Protein AF-A0A428NAR9-F1 (afdb_monomer_lite)

Secondary structure (DSSP, 8-state):
----PPPGGGGSPP-TTPPPP-EEE-PPTTSSHHHHHHHHHHTT--EE-HHHHHH-GGGHHHHHHHHHHHHSSSPPP-HHHHHHHHTT-SEEESTTGGGGHHHHHHH-TTSEEE-----HHHHHHHH-

Radius of gyration: 15.26 Å; chains: 1; bounding box: 40×35×43 Å

Foldseek 3Di:
DDPPPDQPLVPDDFPPQFDAAAAEALEAPQLCLVVVQVVCVVVVWFEADCVVCVVPVVLVSLLVLQCCCPPVPRPHDALRSCSSNCRVTNYYTHPDCSVCVVRVCVRRVNHDYHYRDDDPVSSVVVVD

pLDDT: mean 94.56, std 9.15, range [38.62, 98.75]

Sequence (128 aa):
MSSTKQRRIDALPPKEDALEMEVLVLGMPRTGSISMRHAMSKLGYKVFHGGVLEADPQRFPYWEEALVGKYFGGKPFGRPEFEKVLGEFNASVNFPATMWAEELLEAYPNAKAILTTRDVEKWLFSMK

Structure (mmCIF, N/CA/C/O backbone):
data_AF-A0A428NAR9-F1
#
_entry.id   AF-A0A428NAR9-F1
#
loop_
_atom_site.group_PDB
_atom_site.id
_atom_site.type_symbol
_atom_site.label_atom_id
_atom_site.label_alt_id
_atom_site.label_comp_id
_atom_site.label_asym_id
_atom_site.label_entity_id
_atom_site.label_seq_id
_atom_site.pdbx_PDB_ins_code
_atom_site.Cartn_x
_atom_site.Cartn_y
_atom_site.Cartn_z
_atom_site.occupancy
_atom_site.B_iso_or_equiv
_atom_site.auth_seq_id
_atom_site.auth_comp_id
_atom_site.auth_asym_id
_atom_site.auth_atom_id
_atom_site.pdbx_PDB_model_num
ATOM 1 N N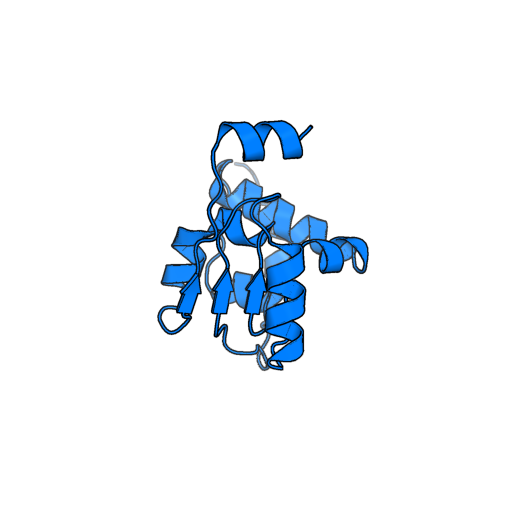 . MET A 1 1 ? -3.426 21.354 26.997 1.00 38.62 1 MET A N 1
ATOM 2 C CA . MET A 1 1 ? -3.911 19.990 26.702 1.00 38.62 1 MET A CA 1
ATOM 3 C C . MET A 1 1 ? -4.408 20.007 25.268 1.00 38.62 1 MET A C 1
ATOM 5 O O . MET A 1 1 ? -5.403 20.666 25.002 1.00 38.62 1 MET A O 1
ATOM 9 N N . SER A 1 2 ? -3.642 19.447 24.329 1.00 45.28 2 SER A N 1
ATOM 10 C CA . SER A 1 2 ? -4.022 19.458 22.912 1.00 45.28 2 SER A CA 1
ATOM 11 C C . SER A 1 2 ? -5.221 18.532 22.731 1.00 45.28 2 SER A C 1
ATOM 13 O O . SER A 1 2 ? -5.112 17.339 23.004 1.00 45.28 2 SER A O 1
ATOM 15 N N . SER A 1 3 ? -6.369 19.088 22.346 1.00 47.41 3 SER A N 1
ATOM 16 C CA . SER A 1 3 ? -7.516 18.308 21.884 1.00 47.41 3 SER A CA 1
ATOM 17 C C . SER A 1 3 ? -7.037 17.457 20.711 1.00 47.41 3 SER A C 1
ATOM 19 O O . SER A 1 3 ? -6.663 17.989 19.665 1.00 47.41 3 SER A O 1
ATOM 21 N N . THR A 1 4 ? -6.950 16.142 20.906 1.00 61.34 4 THR A N 1
ATOM 22 C CA . THR A 1 4 ? -6.565 15.220 19.841 1.00 61.34 4 THR A CA 1
ATOM 23 C C . THR A 1 4 ? -7.672 15.265 18.799 1.00 61.34 4 THR A C 1
ATOM 25 O O . THR A 1 4 ? -8.759 14.727 19.003 1.00 61.34 4 THR A O 1
ATOM 28 N N . LYS A 1 5 ? -7.427 15.988 17.707 1.00 70.31 5 LYS A N 1
ATOM 29 C CA . LYS A 1 5 ? -8.346 16.057 16.576 1.00 70.31 5 LYS A CA 1
ATOM 30 C C . LYS A 1 5 ? -8.588 14.625 16.089 1.00 70.31 5 LYS A C 1
ATOM 32 O O . LYS A 1 5 ? -7.627 13.887 15.877 1.00 70.31 5 LYS A O 1
ATOM 37 N N . GLN A 1 6 ? -9.853 14.225 15.974 1.00 85.56 6 GLN A N 1
ATOM 38 C CA . GLN A 1 6 ? -10.233 12.898 15.486 1.00 85.56 6 GLN A CA 1
ATOM 39 C C . GLN A 1 6 ? -9.573 12.632 14.123 1.00 85.56 6 GLN A C 1
ATOM 41 O O . GLN A 1 6 ? -9.577 13.516 13.260 1.00 85.56 6 GLN A O 1
ATOM 46 N N . ARG A 1 7 ? -8.995 11.435 13.942 1.00 93.75 7 ARG A N 1
ATOM 47 C CA . ARG A 1 7 ? -8.361 11.039 12.677 1.00 93.75 7 ARG A CA 1
ATOM 48 C C . ARG A 1 7 ? -9.420 10.892 11.586 1.00 93.75 7 ARG A C 1
ATOM 50 O O . ARG A 1 7 ? -10.507 10.377 11.842 1.00 93.75 7 ARG A O 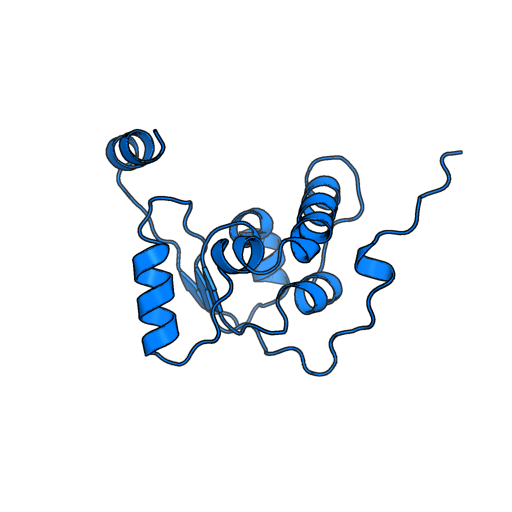1
ATOM 57 N N . ARG A 1 8 ? -9.099 11.296 10.360 1.00 95.25 8 ARG A N 1
ATOM 58 C CA . ARG A 1 8 ? -9.963 11.173 9.176 1.00 95.25 8 ARG A CA 1
ATOM 59 C C . ARG A 1 8 ? -10.353 9.717 8.935 1.00 95.25 8 ARG A C 1
ATOM 61 O O . ARG A 1 8 ? -11.515 9.438 8.655 1.00 95.25 8 ARG A O 1
ATOM 68 N N . ILE A 1 9 ? -9.407 8.792 9.097 1.00 96.62 9 ILE A N 1
ATOM 69 C CA . ILE A 1 9 ? -9.638 7.357 8.903 1.00 96.62 9 ILE A CA 1
ATOM 70 C C . ILE A 1 9 ? -10.677 6.784 9.879 1.00 96.62 9 ILE A C 1
ATOM 72 O O . ILE A 1 9 ? -11.383 5.831 9.545 1.00 96.62 9 ILE A O 1
ATOM 76 N N . ASP A 1 10 ? -10.815 7.379 11.068 1.00 95.62 10 ASP A N 1
ATOM 77 C CA . ASP A 1 10 ? -11.762 6.936 12.097 1.00 95.62 10 ASP A CA 1
ATOM 78 C C . ASP A 1 10 ? -13.210 7.324 11.757 1.00 95.62 10 ASP A C 1
ATOM 80 O O . ASP A 1 10 ? -14.138 6.737 12.306 1.00 95.62 10 ASP A O 1
ATOM 84 N N . ALA A 1 11 ? -13.416 8.279 10.842 1.00 95.25 11 ALA A N 1
ATOM 85 C CA . ALA A 1 11 ? -14.742 8.663 10.359 1.00 95.25 11 ALA A CA 1
ATOM 86 C C . ALA A 1 11 ? -15.280 7.723 9.264 1.00 95.25 11 ALA A C 1
ATOM 88 O O . ALA A 1 11 ? -16.483 7.714 9.007 1.00 95.25 11 ALA A O 1
ATOM 89 N N . LEU A 1 12 ? -14.410 6.935 8.620 1.00 94.94 12 LEU A N 1
ATOM 90 C CA . LEU A 1 12 ? -14.839 5.915 7.666 1.00 94.94 12 LEU A CA 1
ATOM 91 C C . LEU A 1 12 ? -15.377 4.681 8.407 1.00 94.94 12 LEU A C 1
ATOM 93 O O . LEU A 1 12 ? -14.748 4.240 9.382 1.00 94.94 12 LEU A O 1
ATOM 97 N N . PRO A 1 13 ? -16.490 4.085 7.942 1.00 96.00 13 PRO A N 1
ATOM 98 C CA . PRO A 1 13 ? -16.962 2.821 8.489 1.00 96.00 13 PRO A CA 1
ATOM 99 C C . PRO A 1 13 ? -15.926 1.707 8.244 1.00 96.00 13 PRO A C 1
ATOM 101 O O . PRO A 1 13 ? -15.089 1.830 7.341 1.00 96.00 13 PRO A O 1
ATOM 104 N N . PRO A 1 14 ? -15.945 0.619 9.032 1.00 96.31 14 PRO A N 1
ATOM 105 C CA . PRO A 1 14 ? -15.208 -0.595 8.696 1.00 96.31 14 PRO A CA 1
ATOM 106 C C . PRO A 1 14 ? -15.552 -1.092 7.283 1.00 96.31 14 PRO A C 1
ATOM 108 O O . PRO A 1 14 ? -16.688 -0.955 6.825 1.00 96.31 14 PRO A O 1
ATOM 111 N N . LYS A 1 15 ? -14.568 -1.671 6.588 1.00 96.06 15 LYS A N 1
ATOM 112 C CA . LYS A 1 15 ? -14.754 -2.276 5.263 1.00 96.06 15 LYS A CA 1
ATOM 113 C C . LYS A 1 15 ? -15.052 -3.769 5.441 1.00 96.06 15 LYS A C 1
ATOM 115 O O . LYS A 1 15 ? -14.159 -4.594 5.308 1.00 96.06 15 LYS A O 1
ATOM 120 N N . GLU A 1 16 ? -16.299 -4.099 5.775 1.00 94.25 16 GLU A N 1
ATOM 121 C CA . GLU A 1 16 ? -16.743 -5.481 6.072 1.00 94.25 16 GLU A CA 1
ATOM 122 C C . GLU A 1 16 ? -16.521 -6.460 4.902 1.00 94.25 16 GLU A C 1
ATOM 124 O O . GLU A 1 16 ? -16.314 -7.653 5.092 1.00 94.25 16 GLU A O 1
ATOM 129 N N . ASP A 1 17 ? -16.545 -5.948 3.674 1.00 96.38 17 ASP A N 1
ATOM 130 C CA . ASP A 1 17 ? -16.289 -6.663 2.424 1.00 96.38 17 ASP A CA 1
ATOM 131 C C . ASP A 1 17 ? -14.871 -6.386 1.886 1.00 96.38 17 ASP A C 1
ATOM 133 O O . ASP A 1 17 ? -14.654 -6.321 0.671 1.00 96.38 17 ASP A O 1
ATOM 137 N N . ALA A 1 18 ? -13.901 -6.143 2.774 1.00 97.81 18 ALA A N 1
ATOM 138 C CA . ALA A 1 18 ? -12.502 -6.017 2.387 1.00 97.81 18 ALA A CA 1
ATOM 139 C C . ALA A 1 18 ? -11.999 -7.330 1.769 1.00 97.81 18 ALA A C 1
ATOM 141 O O . ALA A 1 18 ? -12.194 -8.417 2.311 1.00 97.81 18 ALA A O 1
ATOM 142 N N . LEU A 1 19 ? -11.326 -7.226 0.626 1.00 98.38 19 LEU A N 1
ATOM 143 C CA . LEU A 1 19 ? -10.584 -8.340 0.056 1.00 98.38 19 LEU A CA 1
ATOM 144 C C . LEU A 1 19 ? -9.382 -8.654 0.946 1.00 98.38 19 LEU A C 1
ATOM 146 O O . LEU A 1 19 ? -8.682 -7.745 1.394 1.00 98.38 19 LEU A O 1
ATOM 150 N N . GLU A 1 20 ? -9.120 -9.943 1.161 1.00 98.12 20 GLU A N 1
ATOM 151 C CA . GLU A 1 20 ? -7.895 -10.368 1.835 1.00 98.12 20 GLU A CA 1
ATOM 152 C C . GLU A 1 20 ? -6.690 -9.995 0.964 1.00 98.12 20 GLU A C 1
ATOM 154 O O . GLU A 1 20 ? -6.668 -10.256 -0.242 1.00 98.12 20 GLU A O 1
ATOM 159 N N . MET A 1 21 ? -5.681 -9.370 1.568 1.00 98.62 21 MET A N 1
ATOM 160 C CA . MET A 1 21 ? -4.433 -9.074 0.874 1.00 98.62 21 MET A CA 1
ATOM 161 C C . MET A 1 21 ? -3.674 -10.376 0.612 1.00 98.62 21 MET A C 1
ATOM 163 O O . MET A 1 21 ? -3.295 -11.083 1.542 1.00 98.62 21 MET A O 1
ATOM 167 N N . GLU A 1 22 ? -3.402 -10.675 -0.654 1.00 98.75 22 GLU A N 1
ATOM 168 C CA . GLU A 1 22 ? -2.732 -11.912 -1.062 1.00 98.75 22 GLU A CA 1
ATOM 169 C C . GLU A 1 22 ? -1.268 -11.680 -1.442 1.00 98.75 22 GLU A C 1
ATOM 171 O O . GLU A 1 22 ? -0.424 -12.553 -1.220 1.00 98.75 22 GLU A O 1
ATOM 176 N N . VAL A 1 23 ? -0.945 -10.517 -2.024 1.00 98.69 23 VAL A N 1
ATOM 177 C CA . VAL A 1 23 ? 0.410 -10.217 -2.511 1.00 98.69 23 VAL A CA 1
ATOM 178 C C . VAL A 1 23 ? 0.839 -8.785 -2.197 1.00 98.69 23 VAL A C 1
ATOM 180 O O . VAL A 1 23 ? 0.207 -7.813 -2.606 1.00 98.69 23 VAL A O 1
ATOM 183 N N . LEU A 1 24 ? 1.994 -8.653 -1.551 1.00 98.75 24 LEU A N 1
ATOM 184 C CA . LEU A 1 24 ? 2.657 -7.387 -1.258 1.00 98.75 24 LEU A CA 1
ATOM 185 C C . LEU A 1 24 ? 3.943 -7.278 -2.085 1.00 98.75 24 LEU A C 1
ATOM 187 O O . LEU A 1 24 ? 4.931 -7.957 -1.809 1.00 98.75 24 LEU A O 1
ATOM 191 N N . VAL A 1 25 ? 3.959 -6.413 -3.100 1.00 98.44 25 VAL A N 1
ATOM 192 C CA . VAL A 1 25 ? 5.179 -6.065 -3.842 1.00 98.44 25 VAL A CA 1
ATOM 193 C C . VAL A 1 25 ? 5.790 -4.808 -3.223 1.00 98.44 25 VAL A C 1
ATOM 195 O O . VAL A 1 25 ? 5.331 -3.692 -3.472 1.00 98.44 25 VAL A O 1
ATOM 198 N N . LEU A 1 26 ? 6.840 -5.009 -2.427 1.00 97.94 26 LEU A N 1
ATOM 199 C CA . LEU A 1 26 ? 7.448 -4.033 -1.513 1.00 97.94 26 LEU A CA 1
ATOM 200 C C . LEU A 1 26 ? 8.699 -3.346 -2.089 1.00 97.94 26 LEU A C 1
ATOM 202 O O . LEU A 1 26 ? 9.516 -2.791 -1.360 1.00 97.94 26 LEU A O 1
ATOM 206 N N . GLY A 1 27 ? 8.899 -3.422 -3.405 1.00 96.12 27 GLY A N 1
ATOM 207 C CA . GLY A 1 27 ? 10.000 -2.725 -4.065 1.00 96.12 27 GLY A CA 1
ATOM 208 C C . GLY A 1 27 ? 9.731 -1.230 -4.235 1.00 96.12 27 GLY A C 1
ATOM 209 O O . GLY A 1 27 ? 8.610 -0.813 -4.527 1.00 96.12 27 GLY A O 1
ATOM 210 N N . MET A 1 28 ? 10.792 -0.429 -4.122 1.00 93.62 28 MET A N 1
ATOM 211 C CA . MET A 1 28 ? 10.760 1.026 -4.320 1.00 93.62 28 MET A CA 1
ATOM 212 C C . MET A 1 28 ? 10.374 1.411 -5.764 1.00 93.62 28 MET A C 1
ATOM 214 O O . MET A 1 28 ? 10.510 0.595 -6.687 1.00 93.62 28 MET A O 1
ATOM 218 N N . PRO A 1 29 ? 9.980 2.674 -6.032 1.00 92.94 29 PRO A N 1
ATOM 219 C CA . PRO A 1 29 ? 9.792 3.169 -7.389 1.00 92.94 29 PRO A CA 1
ATOM 220 C C . PRO A 1 29 ? 11.009 2.896 -8.262 1.00 92.94 29 PRO A C 1
ATOM 222 O O . PRO A 1 29 ? 12.131 2.830 -7.779 1.00 92.94 29 PRO A O 1
ATOM 225 N N . ARG A 1 30 ? 10.791 2.726 -9.570 1.00 95.12 30 ARG A N 1
ATOM 226 C CA . ARG A 1 30 ? 11.865 2.495 -10.562 1.00 95.12 30 ARG A CA 1
ATOM 227 C C . ARG A 1 30 ? 12.611 1.155 -10.421 1.00 95.12 30 ARG A C 1
ATOM 229 O O . ARG A 1 30 ? 13.637 0.959 -11.078 1.00 95.12 30 ARG A O 1
ATOM 236 N N . THR A 1 31 ? 12.045 0.202 -9.675 1.00 96.69 31 THR A N 1
ATOM 237 C CA . THR A 1 31 ? 12.487 -1.209 -9.596 1.00 96.69 31 THR A CA 1
ATOM 238 C C . THR A 1 31 ? 11.608 -2.171 -10.415 1.00 96.69 31 THR A C 1
ATOM 240 O O . THR A 1 31 ? 11.632 -3.377 -10.207 1.00 96.69 31 THR A O 1
ATOM 243 N N . GLY A 1 32 ? 10.825 -1.652 -11.372 1.00 95.56 32 GLY A N 1
ATOM 244 C CA . GLY A 1 32 ? 9.935 -2.463 -12.220 1.00 95.56 32 GLY A CA 1
ATOM 245 C C . GLY A 1 32 ? 8.470 -2.511 -11.770 1.00 95.56 32 GLY A C 1
ATOM 246 O O . GLY A 1 32 ? 7.717 -3.358 -12.245 1.00 95.56 32 GLY A O 1
ATOM 247 N N . SER A 1 33 ? 8.035 -1.588 -10.903 1.00 94.50 33 SER A N 1
ATOM 248 C CA . SER A 1 33 ? 6.674 -1.568 -10.339 1.00 94.50 33 SER A CA 1
ATOM 249 C C . SER A 1 33 ? 5.550 -1.561 -11.380 1.00 94.50 33 SER A C 1
ATOM 251 O O . SER A 1 33 ? 4.532 -2.212 -11.180 1.00 94.50 33 SER A O 1
ATOM 253 N N . ILE A 1 34 ? 5.726 -0.869 -12.511 1.00 95.38 34 ILE A N 1
ATOM 254 C CA . ILE A 1 34 ? 4.720 -0.841 -13.584 1.00 95.38 34 ILE A CA 1
ATOM 255 C C . ILE A 1 34 ? 4.580 -2.223 -14.226 1.00 95.38 34 ILE A C 1
ATOM 257 O O . ILE A 1 34 ? 3.466 -2.729 -14.341 1.00 95.38 34 ILE A O 1
ATOM 261 N N . SER A 1 35 ? 5.692 -2.884 -14.558 1.00 97.06 35 SER A N 1
ATOM 262 C CA . SER A 1 35 ? 5.670 -4.260 -15.066 1.00 97.06 35 SER A CA 1
ATOM 263 C C . SER A 1 35 ? 5.029 -5.221 -14.065 1.00 97.06 35 SER A C 1
ATOM 265 O O . SER A 1 35 ? 4.206 -6.041 -14.463 1.00 97.06 35 SER A O 1
ATOM 267 N N . MET A 1 36 ? 5.336 -5.078 -12.770 1.00 97.62 36 MET A N 1
ATOM 268 C CA . MET A 1 36 ? 4.708 -5.871 -11.707 1.00 97.62 36 MET A CA 1
ATOM 269 C C . MET A 1 36 ? 3.202 -5.635 -11.625 1.00 97.62 36 MET A C 1
ATOM 271 O O . MET A 1 36 ? 2.444 -6.600 -11.598 1.00 97.62 36 MET A O 1
ATOM 275 N N . ARG A 1 37 ? 2.748 -4.376 -11.665 1.00 96.56 37 ARG A N 1
ATOM 276 C CA . ARG A 1 37 ? 1.320 -4.035 -11.722 1.00 96.56 37 ARG A CA 1
ATOM 277 C C . ARG A 1 37 ? 0.646 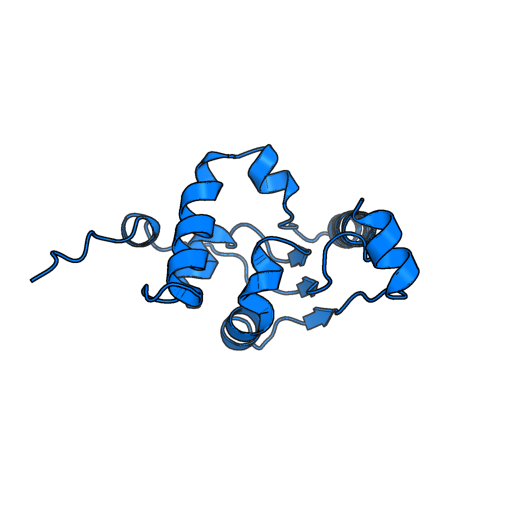-4.733 -12.902 1.00 96.56 37 ARG A C 1
ATOM 279 O O . ARG A 1 37 ? -0.362 -5.402 -12.707 1.00 96.56 37 ARG A O 1
ATOM 286 N N . HIS A 1 38 ? 1.213 -4.627 -14.106 1.00 97.62 38 HIS A N 1
ATOM 287 C CA . HIS A 1 38 ? 0.656 -5.279 -15.294 1.00 97.62 38 HIS A CA 1
ATOM 288 C C . HIS A 1 38 ? 0.630 -6.807 -15.176 1.00 97.62 38 HIS A C 1
ATOM 290 O O . HIS A 1 38 ? -0.365 -7.421 -15.556 1.00 97.62 38 HIS A O 1
ATOM 296 N N . ALA A 1 39 ? 1.696 -7.425 -14.662 1.00 98.12 39 ALA A N 1
ATOM 297 C CA . ALA A 1 39 ? 1.761 -8.870 -14.470 1.00 98.12 39 ALA A CA 1
ATOM 298 C C . ALA A 1 39 ? 0.698 -9.352 -13.473 1.00 98.12 39 ALA A C 1
ATOM 300 O O . ALA A 1 39 ? -0.059 -10.264 -13.791 1.00 98.12 39 ALA A O 1
ATOM 301 N N . MET A 1 40 ? 0.576 -8.691 -12.319 1.00 98.12 40 MET A N 1
ATOM 302 C CA . MET A 1 40 ? -0.441 -9.014 -11.314 1.00 98.12 40 MET A CA 1
ATOM 303 C C . MET A 1 40 ? -1.860 -8.847 -11.869 1.00 98.12 40 MET A C 1
ATOM 305 O O . MET A 1 40 ? -2.685 -9.741 -11.713 1.00 98.12 40 MET A O 1
ATOM 309 N N . SER A 1 41 ? -2.138 -7.764 -12.602 1.00 97.44 41 SER A N 1
ATOM 310 C CA . SER A 1 41 ? -3.445 -7.590 -13.247 1.00 97.44 41 SER A CA 1
ATOM 311 C C . SER A 1 41 ? -3.747 -8.692 -14.269 1.00 97.44 41 SER A C 1
ATOM 313 O O . SER A 1 41 ? -4.873 -9.176 -14.320 1.00 97.44 41 SER A O 1
ATOM 315 N N . LYS A 1 42 ? -2.755 -9.147 -15.052 1.00 98.38 42 LYS A N 1
ATOM 316 C CA . LYS A 1 42 ? -2.925 -10.287 -15.975 1.00 98.38 42 LYS A CA 1
ATOM 317 C C . LYS A 1 42 ? -3.202 -11.607 -15.253 1.00 98.38 42 LYS A C 1
ATOM 319 O O . LYS A 1 42 ? -3.884 -12.458 -15.811 1.00 98.38 42 LYS A O 1
ATOM 324 N N . LEU A 1 43 ? -2.681 -11.774 -14.039 1.00 98.12 43 LEU A N 1
ATOM 325 C CA . LEU A 1 43 ? -2.935 -12.938 -13.187 1.00 98.12 43 LEU A CA 1
ATOM 326 C C . LEU A 1 43 ? -4.287 -12.866 -12.452 1.00 98.12 43 LEU A C 1
ATOM 328 O O . LEU A 1 43 ? -4.624 -13.797 -11.730 1.00 98.12 43 LEU A O 1
ATOM 332 N N . GLY A 1 44 ? -5.064 -11.795 -12.644 1.00 98.25 44 GLY A N 1
ATOM 333 C CA . GLY A 1 44 ? -6.405 -11.644 -12.074 1.00 98.25 44 GLY A CA 1
ATOM 334 C C . GLY A 1 44 ? -6.465 -10.895 -10.741 1.00 98.25 44 GLY A C 1
ATOM 335 O O . GLY A 1 44 ? -7.550 -10.771 -10.177 1.00 98.25 44 GLY A O 1
ATOM 336 N N . TYR A 1 45 ? -5.348 -10.357 -10.241 1.00 98.62 45 TYR A N 1
ATOM 337 C CA . TYR A 1 45 ? -5.356 -9.557 -9.013 1.00 98.62 45 TYR A CA 1
ATOM 338 C C . TYR A 1 45 ? -5.962 -8.166 -9.244 1.00 98.62 45 TYR A C 1
ATOM 340 O O . TYR A 1 45 ? -5.718 -7.513 -10.267 1.00 98.62 45 TYR A O 1
ATOM 348 N N . LYS A 1 46 ? -6.681 -7.661 -8.238 1.00 98.38 46 LYS A N 1
ATOM 349 C CA . LY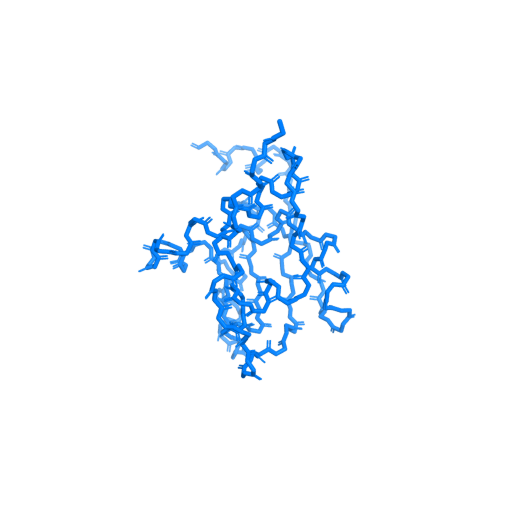S A 1 46 ? -7.050 -6.249 -8.116 1.00 98.38 46 LYS A CA 1
ATOM 350 C C . LYS A 1 46 ? -5.899 -5.513 -7.444 1.00 98.38 46 LYS A C 1
ATOM 352 O O . LYS A 1 46 ? -5.616 -5.726 -6.268 1.00 98.38 46 LYS A O 1
ATOM 357 N N . VAL A 1 47 ? -5.221 -4.665 -8.215 1.00 98.12 47 VAL A N 1
ATOM 358 C CA . VAL A 1 47 ? -3.925 -4.097 -7.827 1.00 98.12 47 VAL A CA 1
ATOM 359 C C . VAL A 1 47 ? -4.058 -2.659 -7.341 1.00 98.12 47 VAL A C 1
ATOM 361 O O . VAL A 1 47 ? -4.451 -1.780 -8.109 1.00 98.12 47 VAL A O 1
ATOM 364 N N . PHE A 1 48 ? -3.621 -2.409 -6.110 1.00 98.00 48 PHE A N 1
ATOM 365 C CA . PHE A 1 48 ? -3.312 -1.074 -5.619 1.00 98.00 48 PHE A CA 1
ATOM 366 C C . PHE A 1 48 ? -1.918 -0.640 -6.098 1.00 98.00 48 PHE A C 1
ATOM 368 O O . PHE A 1 48 ? -0.946 -1.384 -5.993 1.00 98.00 48 PHE A O 1
ATOM 375 N N . HIS A 1 49 ? -1.814 0.570 -6.640 1.00 96.00 49 HIS A N 1
ATOM 376 C CA . HIS A 1 49 ? -0.570 1.227 -7.066 1.00 96.00 49 HIS A CA 1
ATOM 377 C C . HIS A 1 49 ? -0.813 2.742 -7.043 1.00 96.00 49 HIS A C 1
ATOM 379 O O . HIS A 1 49 ? -1.964 3.160 -7.145 1.00 96.00 49 HIS A O 1
ATOM 385 N N . GLY A 1 50 ? 0.231 3.578 -7.015 1.00 92.12 50 GLY A N 1
ATOM 386 C CA . GLY A 1 50 ? 0.101 5.048 -6.993 1.00 92.12 50 GLY A CA 1
ATOM 387 C C . GLY A 1 50 ? -0.839 5.659 -8.050 1.00 92.12 50 GLY A C 1
ATOM 388 O O . GLY A 1 50 ? -1.496 6.656 -7.781 1.00 92.12 50 GLY A O 1
ATOM 389 N N . GLY A 1 51 ? -1.019 5.000 -9.198 1.00 91.81 51 GLY A N 1
ATOM 390 C CA . GLY A 1 51 ? -1.988 5.415 -10.227 1.00 91.81 51 GLY A CA 1
ATOM 391 C C . GLY A 1 51 ? -3.460 5.364 -9.779 1.00 91.81 51 GLY A C 1
ATOM 392 O O . GLY A 1 51 ? -4.302 6.010 -10.388 1.00 91.81 51 GLY A O 1
ATOM 393 N N . VAL A 1 52 ? -3.785 4.625 -8.711 1.00 94.56 52 VAL A N 1
ATOM 394 C CA . VAL A 1 52 ? -5.104 4.674 -8.054 1.00 94.56 52 VAL A CA 1
ATOM 395 C C . VAL A 1 52 ? -5.312 6.029 -7.380 1.00 94.56 52 VAL A C 1
ATOM 397 O O . VAL A 1 52 ? -6.406 6.568 -7.450 1.00 94.56 52 VAL A O 1
ATOM 400 N N . LEU A 1 53 ? -4.270 6.605 -6.774 1.00 93.38 53 LEU A N 1
ATOM 401 C CA . LEU A 1 53 ? -4.352 7.924 -6.136 1.00 93.38 53 LEU A CA 1
ATOM 402 C C . LEU A 1 53 ? -4.409 9.056 -7.162 1.00 93.38 53 LEU A C 1
ATOM 404 O O . LEU A 1 53 ? -5.041 10.075 -6.919 1.00 93.38 53 LEU A O 1
ATOM 408 N N . GLU A 1 54 ? -3.769 8.874 -8.319 1.00 92.06 54 GLU A N 1
ATOM 409 C CA . GLU A 1 54 ? -3.902 9.803 -9.447 1.00 92.06 54 GLU A CA 1
ATOM 410 C C . GLU A 1 54 ? -5.344 9.832 -9.977 1.00 92.06 54 GLU A C 1
ATOM 412 O O . GLU A 1 54 ? -5.865 10.901 -10.284 1.00 92.06 54 GLU A O 1
ATOM 417 N N . ALA A 1 55 ? -5.998 8.667 -10.055 1.00 95.38 55 ALA A N 1
ATOM 418 C CA . ALA A 1 55 ? -7.386 8.545 -10.499 1.00 95.38 55 ALA A CA 1
ATOM 419 C C . ALA A 1 55 ? -8.411 8.951 -9.423 1.00 95.38 55 ALA A C 1
ATOM 421 O O . ALA A 1 55 ? -9.483 9.448 -9.761 1.00 95.38 55 ALA A O 1
ATOM 422 N N . ASP A 1 56 ? -8.083 8.757 -8.143 1.00 95.38 56 ASP A N 1
ATOM 423 C CA . ASP A 1 56 ? -8.909 9.125 -6.991 1.00 95.38 56 ASP A CA 1
ATOM 424 C C . ASP A 1 56 ? -8.090 9.896 -5.935 1.00 95.38 56 ASP A C 1
ATOM 426 O O . ASP A 1 56 ? -7.652 9.337 -4.916 1.00 95.38 56 ASP A O 1
ATOM 430 N N . PRO A 1 57 ? -7.885 11.211 -6.148 1.00 95.75 57 PRO A N 1
ATOM 431 C CA . PRO A 1 57 ? -7.094 12.038 -5.242 1.00 95.75 57 PRO A CA 1
ATOM 432 C C . PRO A 1 57 ? -7.693 12.191 -3.838 1.00 95.75 57 PRO A C 1
ATOM 434 O O . PRO A 1 57 ? -6.987 12.593 -2.911 1.00 95.75 57 PRO A O 1
ATOM 437 N N . GLN A 1 58 ? -8.971 11.850 -3.628 1.00 95.31 58 GLN A N 1
ATOM 438 C CA . GLN A 1 58 ? -9.606 11.925 -2.305 1.00 95.31 58 GLN A CA 1
ATOM 439 C C . GLN A 1 58 ? -9.005 10.923 -1.312 1.00 95.31 58 GLN A C 1
ATOM 441 O O . GLN A 1 58 ? -9.224 11.040 -0.106 1.00 95.31 58 GLN A O 1
ATOM 446 N N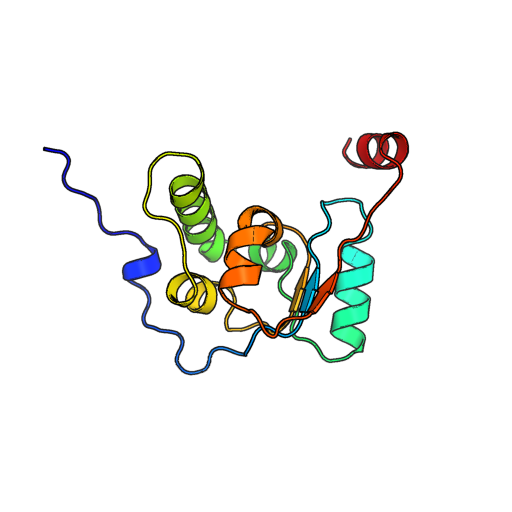 . ARG A 1 59 ? -8.206 9.966 -1.799 1.00 95.12 59 ARG A N 1
ATOM 447 C CA . ARG A 1 59 ? -7.474 9.010 -0.966 1.00 95.12 59 ARG A CA 1
ATOM 448 C C . ARG A 1 59 ? -6.195 9.576 -0.354 1.00 95.12 59 ARG A C 1
ATOM 450 O O . ARG A 1 59 ? -5.755 9.064 0.675 1.00 95.12 59 ARG A O 1
ATOM 457 N N . PHE A 1 60 ? -5.595 10.619 -0.941 1.00 95.81 60 PHE A N 1
ATOM 458 C CA . PHE A 1 60 ? -4.331 11.191 -0.452 1.00 95.81 60 PHE A CA 1
ATOM 459 C C . PHE A 1 60 ? -4.355 11.585 1.036 1.00 95.81 60 PHE A C 1
ATOM 461 O O . PHE A 1 60 ? -3.413 11.218 1.740 1.00 95.81 60 PHE A O 1
ATOM 468 N N . PRO A 1 61 ? -5.406 12.247 1.566 1.00 96.38 61 PRO A N 1
ATOM 469 C CA . PRO A 1 61 ? -5.449 12.657 2.969 1.00 96.38 61 PRO A CA 1
ATOM 470 C C . PRO A 1 61 ? -5.351 11.513 3.988 1.00 96.38 61 PRO A C 1
ATOM 472 O O . PRO A 1 61 ? -4.918 11.761 5.113 1.00 96.38 61 PRO A O 1
ATOM 475 N N . TYR A 1 62 ? -5.746 10.284 3.629 1.00 97.00 62 TYR A N 1
ATOM 476 C CA . TYR A 1 62 ? -5.617 9.114 4.509 1.00 97.00 62 TYR A CA 1
ATOM 477 C C . TYR A 1 62 ? -4.184 8.578 4.532 1.00 97.00 62 TYR A C 1
ATOM 479 O O . TYR A 1 62 ? -3.687 8.199 5.586 1.00 97.00 62 TYR A O 1
ATOM 487 N N . TRP A 1 63 ? -3.495 8.593 3.388 1.00 96.75 63 TRP A N 1
ATOM 488 C CA . TRP A 1 63 ? -2.083 8.210 3.304 1.00 96.75 63 TRP A CA 1
ATOM 489 C C . TRP A 1 63 ? -1.162 9.251 3.951 1.00 96.75 63 TRP A C 1
ATOM 491 O O . TRP A 1 63 ? -0.179 8.886 4.589 1.00 96.75 63 TRP A O 1
ATOM 501 N N . GLU A 1 64 ? -1.503 10.539 3.849 1.00 95.56 64 GLU A N 1
ATOM 502 C CA . GLU A 1 64 ? -0.851 11.611 4.610 1.00 95.56 64 GLU A CA 1
ATOM 503 C C . GLU A 1 64 ? -1.024 11.396 6.121 1.00 95.56 64 GLU A C 1
ATOM 505 O O . GLU A 1 64 ? -0.059 11.453 6.881 1.00 95.56 64 GLU A O 1
ATOM 510 N N . GLU A 1 65 ? -2.244 11.091 6.567 1.00 96.44 65 GLU A N 1
ATOM 511 C CA . GLU A 1 65 ? -2.518 10.796 7.973 1.00 96.44 65 GLU A CA 1
ATOM 512 C C . GLU A 1 65 ? -1.763 9.551 8.463 1.00 96.44 65 GLU A C 1
ATOM 514 O O . GLU A 1 65 ? -1.182 9.580 9.548 1.00 96.44 65 GLU A O 1
ATOM 519 N N . ALA A 1 66 ? -1.692 8.492 7.650 1.00 96.94 66 ALA A N 1
ATOM 520 C CA . ALA A 1 66 ? -0.885 7.308 7.939 1.00 96.94 66 ALA A CA 1
ATOM 521 C C . ALA A 1 66 ? 0.608 7.652 8.074 1.00 96.94 66 ALA A C 1
ATOM 523 O O . ALA A 1 66 ? 1.305 7.087 8.921 1.00 96.94 66 ALA A O 1
ATOM 524 N N . LEU A 1 67 ? 1.108 8.585 7.252 1.00 96.56 67 LEU A N 1
ATOM 525 C CA . LEU A 1 67 ? 2.507 9.017 7.261 1.00 96.56 67 LEU A CA 1
ATOM 526 C C . LEU A 1 67 ? 2.828 9.764 8.556 1.00 96.56 67 LEU A C 1
ATOM 528 O O . LEU A 1 67 ? 3.837 9.478 9.202 1.00 96.56 67 LEU A O 1
ATOM 532 N N . VAL A 1 68 ? 1.941 10.677 8.963 1.00 95.75 68 VAL A N 1
ATOM 533 C CA . VAL A 1 68 ? 2.023 11.378 10.252 1.00 95.75 68 VAL A CA 1
ATOM 534 C C . VAL A 1 68 ? 1.960 10.385 11.411 1.00 95.75 68 VAL A C 1
ATOM 536 O O . VAL A 1 68 ? 2.765 10.468 12.341 1.00 95.75 68 VAL A O 1
ATOM 539 N N . GLY A 1 69 ? 1.048 9.412 11.324 1.00 95.50 69 GLY A N 1
ATOM 540 C CA . GLY A 1 69 ? 0.899 8.318 12.279 1.00 95.50 69 GLY A CA 1
ATOM 541 C C . GLY A 1 69 ? 2.182 7.520 12.488 1.00 95.50 69 GLY A C 1
ATOM 542 O O . GLY A 1 69 ? 2.520 7.204 13.623 1.00 95.50 69 GLY A O 1
ATOM 543 N N . LYS A 1 70 ? 2.910 7.232 11.406 1.00 96.06 70 LYS A N 1
ATOM 544 C CA . LYS A 1 70 ? 4.133 6.426 11.450 1.00 96.06 70 LYS A CA 1
ATOM 545 C C . LYS A 1 70 ? 5.379 7.217 11.854 1.00 96.06 70 LYS A C 1
ATOM 547 O O . LYS A 1 70 ? 6.147 6.757 12.690 1.00 96.06 70 LYS A O 1
ATOM 552 N N . TYR A 1 71 ? 5.602 8.388 11.259 1.00 95.44 71 TYR A N 1
ATOM 553 C CA . TYR A 1 71 ? 6.904 9.067 11.331 1.00 95.44 71 TYR A CA 1
ATOM 554 C C . TYR A 1 71 ? 6.912 10.365 12.145 1.00 95.44 71 TYR A C 1
ATOM 556 O O . TYR A 1 71 ? 7.988 10.863 12.467 1.00 95.44 71 TYR A O 1
ATOM 564 N N . PHE A 1 72 ? 5.749 10.926 12.491 1.00 94.69 72 PHE A N 1
ATOM 565 C CA . PHE A 1 72 ? 5.654 12.275 13.070 1.00 94.69 72 PHE A CA 1
ATOM 566 C C . PHE A 1 72 ? 4.838 12.330 14.373 1.00 94.69 72 PHE A C 1
ATOM 568 O O . PHE A 1 72 ? 4.283 13.371 14.721 1.00 94.69 72 PHE A O 1
ATOM 575 N N . GLY A 1 73 ? 4.778 11.220 15.116 1.00 87.50 73 GLY A N 1
ATOM 576 C CA . GLY A 1 73 ? 4.180 11.175 16.457 1.00 87.50 73 GLY A CA 1
ATOM 577 C C . GLY A 1 73 ? 2.649 11.094 16.493 1.00 87.50 73 GLY A C 1
ATOM 578 O O . GLY A 1 73 ? 2.049 11.448 17.508 1.00 87.50 73 GLY A O 1
ATOM 579 N N . GLY A 1 74 ? 2.005 10.656 15.405 1.00 89.56 74 GLY A N 1
ATOM 580 C CA . GLY A 1 74 ? 0.577 10.322 15.396 1.00 89.56 74 GLY A CA 1
ATOM 581 C C . GLY A 1 74 ? 0.281 8.887 15.862 1.00 89.56 74 GLY A C 1
ATOM 582 O O . GLY A 1 74 ? 1.162 8.166 16.323 1.00 89.56 74 GLY A O 1
ATOM 583 N N . LYS A 1 75 ? -0.981 8.453 15.729 1.00 94.62 75 LYS A N 1
ATOM 584 C CA . LYS A 1 75 ? -1.370 7.049 15.960 1.00 94.62 75 LYS A CA 1
ATOM 585 C C . LYS A 1 75 ? -1.133 6.237 14.674 1.00 94.62 75 LYS A C 1
ATOM 587 O O . LYS A 1 75 ? -1.766 6.578 13.667 1.00 94.62 75 LYS A O 1
ATOM 592 N N . PRO A 1 76 ? -0.291 5.185 14.694 1.00 95.81 76 PRO A N 1
ATOM 593 C CA . PRO A 1 76 ? 0.005 4.382 13.511 1.00 95.81 76 PRO A CA 1
ATOM 594 C C . PRO A 1 76 ? -1.241 3.651 12.997 1.00 95.81 76 PRO A C 1
ATOM 596 O O . PRO A 1 76 ? -2.216 3.446 13.728 1.00 95.81 76 PRO A O 1
ATOM 599 N N . PHE A 1 77 ? -1.212 3.292 11.716 1.00 97.25 77 PHE A N 1
ATOM 600 C CA . PHE A 1 77 ? -2.239 2.455 11.101 1.00 97.25 77 PHE A CA 1
ATOM 601 C C . PHE A 1 77 ? -1.971 0.988 11.436 1.00 97.25 77 PHE A C 1
ATOM 603 O O . PHE A 1 77 ? -0.829 0.541 11.367 1.00 97.25 77 PHE A O 1
ATOM 610 N N . GLY A 1 78 ? -3.029 0.259 11.783 1.00 97.12 78 GLY A N 1
ATOM 611 C CA . GLY A 1 78 ? -3.038 -1.196 11.846 1.00 97.12 78 GLY A CA 1
ATOM 612 C C . GLY A 1 78 ? -3.955 -1.783 10.776 1.00 97.12 78 GLY A C 1
ATOM 613 O O . GLY A 1 78 ? -4.444 -1.082 9.885 1.00 97.12 78 GLY A O 1
ATOM 614 N N . ARG A 1 79 ? -4.223 -3.088 10.884 1.00 97.75 79 ARG A N 1
ATOM 615 C CA . ARG A 1 79 ? -5.084 -3.817 9.941 1.00 97.75 79 ARG A CA 1
ATOM 616 C C . ARG A 1 79 ? -6.443 -3.135 9.680 1.00 97.75 79 ARG A C 1
ATOM 618 O O . ARG A 1 79 ? -6.760 -2.967 8.505 1.00 97.75 79 ARG A O 1
ATOM 625 N N . PRO A 1 80 ? -7.203 -2.653 10.689 1.00 97.81 80 PRO A N 1
ATOM 626 C CA . PRO A 1 80 ? -8.501 -2.018 10.437 1.00 97.81 80 PRO A CA 1
ATOM 627 C C . PRO A 1 80 ? -8.403 -0.726 9.617 1.00 97.81 80 PRO A C 1
ATOM 629 O O . PRO A 1 80 ? -9.286 -0.421 8.816 1.00 97.81 80 PRO A O 1
ATOM 632 N N . GLU A 1 81 ? -7.340 0.063 9.805 1.00 98.19 81 GLU A N 1
ATOM 633 C CA . GLU A 1 81 ? -7.101 1.246 8.981 1.00 98.19 81 GLU A CA 1
ATOM 634 C C . GLU A 1 81 ? -6.648 0.870 7.566 1.00 98.19 81 GLU A C 1
ATOM 636 O O . GLU A 1 81 ? -7.122 1.472 6.601 1.00 98.19 81 GLU A O 1
ATOM 641 N N . PHE A 1 82 ? -5.787 -0.142 7.417 1.00 98.25 82 PHE A N 1
ATOM 642 C CA . PHE A 1 82 ? -5.360 -0.617 6.100 1.00 98.25 82 PHE A CA 1
ATOM 643 C C . PHE A 1 82 ? -6.510 -1.212 5.288 1.00 98.25 82 PHE A C 1
ATOM 645 O O . PHE A 1 82 ? -6.615 -0.912 4.104 1.00 98.25 82 PHE A O 1
ATOM 652 N N . GLU A 1 83 ? -7.427 -1.960 5.900 1.00 98.31 83 GLU A N 1
ATOM 653 C CA . GLU A 1 83 ? -8.621 -2.487 5.223 1.00 98.31 83 GLU A CA 1
ATOM 654 C C . GLU A 1 83 ? -9.502 -1.368 4.648 1.00 98.31 83 GLU A C 1
ATOM 656 O O . GLU A 1 83 ? -10.052 -1.510 3.557 1.00 98.31 83 GLU A O 1
ATOM 661 N N . LYS A 1 84 ? -9.571 -0.202 5.300 1.00 97.88 84 LYS A N 1
ATOM 662 C CA . LYS A 1 84 ? -10.313 0.958 4.777 1.00 97.88 84 LYS A CA 1
ATOM 663 C C . LYS A 1 84 ? -9.673 1.566 3.526 1.00 97.88 84 LYS A C 1
ATOM 665 O O . LYS A 1 84 ? -10.394 2.019 2.642 1.00 97.88 84 LYS A O 1
ATOM 670 N N . VAL A 1 85 ? -8.339 1.596 3.438 1.00 97.06 85 VAL A N 1
ATOM 671 C CA . VAL A 1 85 ? -7.624 2.224 2.304 1.00 97.06 85 VAL A CA 1
ATOM 672 C C . VAL A 1 85 ? -7.223 1.246 1.195 1.00 97.06 85 VAL A C 1
ATOM 674 O O . VAL A 1 85 ? -7.065 1.669 0.048 1.00 97.06 85 VAL A O 1
ATOM 677 N N . LEU A 1 86 ? -7.074 -0.041 1.517 1.00 97.75 86 LEU A N 1
ATOM 678 C CA . LEU A 1 86 ? -6.617 -1.102 0.614 1.00 97.75 86 LEU A CA 1
ATOM 679 C C . LEU A 1 86 ? -7.662 -2.194 0.361 1.00 97.75 86 LEU A C 1
ATOM 681 O O . LEU A 1 86 ? -7.469 -2.964 -0.571 1.00 97.75 86 LEU A O 1
ATOM 685 N N . GLY A 1 87 ? -8.765 -2.265 1.112 1.00 97.69 87 GLY A N 1
ATOM 686 C CA . GLY A 1 87 ? -9.701 -3.401 1.081 1.00 97.69 87 GLY A CA 1
ATOM 687 C C . GLY A 1 87 ? -10.443 -3.630 -0.240 1.00 97.69 87 GLY A C 1
ATOM 688 O O . GLY A 1 87 ? -11.168 -4.606 -0.376 1.00 97.69 87 GLY A O 1
ATOM 689 N N . GLU A 1 88 ? -10.277 -2.773 -1.244 1.00 97.81 88 GLU A N 1
ATOM 690 C CA . GLU A 1 88 ? -10.774 -3.018 -2.608 1.00 97.81 88 GLU A CA 1
ATOM 691 C C . GLU A 1 88 ? -9.777 -3.808 -3.479 1.00 97.81 88 GLU A C 1
ATOM 693 O O . GLU A 1 88 ? -10.087 -4.169 -4.619 1.00 97.81 88 GLU A O 1
ATOM 698 N N . PHE A 1 89 ? -8.585 -4.088 -2.946 1.00 98.50 89 PHE A N 1
ATOM 699 C CA . PHE A 1 89 ? -7.441 -4.661 -3.643 1.00 98.50 89 PHE A CA 1
ATOM 700 C C . PHE A 1 89 ? -6.898 -5.870 -2.875 1.00 98.50 89 PHE A C 1
ATOM 702 O O . PHE A 1 89 ? -6.756 -5.826 -1.659 1.00 98.50 89 PHE A O 1
ATOM 709 N N . ASN A 1 90 ? -6.541 -6.932 -3.594 1.00 98.56 90 ASN A N 1
ATOM 710 C CA . ASN A 1 90 ? -5.886 -8.121 -3.033 1.00 98.56 90 ASN A CA 1
ATOM 711 C C . ASN A 1 90 ? -4.397 -8.212 -3.411 1.00 98.56 90 ASN A C 1
ATOM 713 O O . ASN A 1 90 ? -3.712 -9.164 -3.044 1.00 98.56 90 ASN A O 1
ATOM 717 N N . ALA A 1 91 ? -3.874 -7.220 -4.136 1.00 98.62 91 ALA A N 1
ATOM 718 C CA . ALA A 1 91 ? -2.444 -7.040 -4.329 1.00 98.62 91 ALA A CA 1
ATOM 719 C C . ALA A 1 91 ? -2.058 -5.567 -4.192 1.00 98.62 91 ALA A C 1
ATOM 721 O O . ALA A 1 91 ? -2.719 -4.688 -4.743 1.00 98.62 91 ALA A O 1
ATOM 722 N N . SER A 1 92 ? -0.946 -5.297 -3.518 1.00 98.25 92 SER A N 1
ATOM 723 C CA . SER A 1 92 ? -0.362 -3.962 -3.414 1.00 98.25 92 SER A CA 1
ATOM 724 C C . SER A 1 92 ? 0.984 -3.923 -4.117 1.00 98.25 92 SER A C 1
ATOM 726 O O . SER A 1 92 ? 1.829 -4.790 -3.903 1.00 98.25 92 SER A O 1
ATOM 728 N N . VAL A 1 93 ? 1.189 -2.930 -4.980 1.00 98.00 93 VAL A N 1
ATOM 729 C CA . VAL A 1 93 ? 2.428 -2.759 -5.732 1.00 98.00 93 VAL A CA 1
ATOM 730 C C . VAL A 1 93 ? 2.992 -1.373 -5.486 1.00 98.00 93 VAL A C 1
ATOM 732 O O . VAL A 1 93 ? 2.451 -0.385 -5.984 1.00 98.00 93 VAL A O 1
ATOM 735 N N . ASN A 1 94 ? 4.155 -1.327 -4.827 1.00 93.62 94 ASN A N 1
ATOM 736 C CA . ASN A 1 94 ? 4.966 -0.123 -4.653 1.00 93.62 94 ASN A CA 1
ATOM 737 C C . ASN A 1 94 ? 4.261 0.944 -3.771 1.00 93.62 94 ASN A C 1
ATOM 739 O O . ASN A 1 94 ? 3.564 0.621 -2.804 1.00 93.62 94 ASN A O 1
ATOM 743 N N . PHE A 1 95 ? 4.517 2.225 -4.030 1.00 91.75 95 PHE A N 1
ATOM 744 C CA . PHE A 1 95 ? 4.058 3.355 -3.238 1.00 91.75 95 PHE A CA 1
ATOM 745 C C . PHE A 1 95 ? 2.555 3.626 -3.407 1.00 91.75 95 PHE A C 1
ATOM 747 O O . PHE A 1 95 ? 1.998 3.405 -4.487 1.00 91.75 95 PHE A O 1
ATOM 754 N N . PRO A 1 96 ? 1.916 4.190 -2.366 1.00 94.00 96 PRO A N 1
ATOM 755 C CA . PRO A 1 96 ? 2.508 4.546 -1.065 1.00 94.00 96 PRO A CA 1
ATOM 756 C C . PRO A 1 96 ? 2.694 3.354 -0.106 1.00 94.00 96 PRO A C 1
ATOM 758 O O . PRO A 1 96 ? 3.559 3.409 0.758 1.00 94.00 96 PRO A O 1
ATOM 761 N N . ALA A 1 97 ? 1.957 2.254 -0.287 1.00 95.19 97 ALA A N 1
ATOM 762 C CA . ALA A 1 97 ? 1.880 1.140 0.664 1.00 95.19 97 ALA A CA 1
ATOM 763 C C . ALA A 1 97 ? 3.241 0.552 1.089 1.00 95.19 97 ALA A C 1
ATOM 765 O O . ALA A 1 97 ? 3.414 0.204 2.250 1.00 95.19 97 ALA A O 1
ATOM 766 N N . THR A 1 98 ? 4.233 0.508 0.192 1.00 95.69 98 THR A N 1
ATOM 767 C CA . THR A 1 98 ? 5.603 0.039 0.505 1.00 95.69 98 THR A CA 1
ATOM 768 C C . THR A 1 98 ? 6.255 0.765 1.693 1.00 95.69 98 THR A C 1
ATOM 770 O O . THR A 1 98 ? 7.102 0.185 2.367 1.00 95.69 98 THR A O 1
ATOM 773 N N . MET A 1 99 ? 5.841 1.995 2.015 1.00 96.19 99 MET A N 1
ATOM 774 C CA . MET A 1 99 ? 6.335 2.710 3.200 1.00 96.19 99 MET A CA 1
ATOM 775 C C . MET A 1 99 ? 5.910 2.059 4.528 1.00 96.19 99 MET A C 1
ATOM 777 O O . MET A 1 99 ? 6.527 2.329 5.556 1.00 96.19 99 MET A O 1
ATOM 781 N N . TRP A 1 100 ? 4.898 1.188 4.519 1.00 97.69 100 TRP A N 1
ATOM 782 C CA . TRP A 1 100 ? 4.403 0.424 5.671 1.00 97.69 100 TRP A CA 1
ATOM 783 C C . TRP A 1 100 ? 4.711 -1.072 5.544 1.00 97.69 100 TRP A C 1
ATOM 785 O O . TRP A 1 100 ? 3.903 -1.905 5.929 1.00 97.69 100 TRP A O 1
ATOM 795 N N . ALA A 1 101 ? 5.848 -1.436 4.943 1.00 97.12 101 ALA A N 1
ATOM 796 C CA . ALA A 1 101 ? 6.207 -2.835 4.706 1.00 97.12 101 ALA A CA 1
ATOM 797 C C . ALA A 1 101 ? 6.090 -3.715 5.965 1.00 97.12 101 ALA A C 1
ATOM 799 O O . ALA A 1 101 ? 5.465 -4.768 5.905 1.00 97.12 101 ALA A O 1
ATOM 800 N N . GLU A 1 102 ? 6.645 -3.277 7.096 1.00 97.31 102 GLU A N 1
ATOM 801 C CA . GLU A 1 102 ? 6.607 -4.025 8.360 1.00 97.31 102 GLU A CA 1
ATOM 802 C C . GLU A 1 102 ? 5.172 -4.182 8.879 1.00 97.31 102 GLU A C 1
ATOM 804 O O . GLU A 1 102 ? 4.732 -5.295 9.156 1.00 97.31 102 GLU A O 1
ATOM 809 N N . GLU A 1 103 ? 4.406 -3.092 8.915 1.00 98.12 103 GLU A N 1
ATOM 810 C CA . GLU A 1 103 ? 3.033 -3.091 9.422 1.00 98.12 103 GLU A CA 1
ATOM 811 C C . GLU A 1 103 ? 2.075 -3.867 8.512 1.00 98.12 103 GLU A C 1
ATOM 813 O O . GLU A 1 103 ? 1.133 -4.491 8.991 1.00 98.12 103 GLU A O 1
ATOM 818 N N . LEU A 1 104 ? 2.308 -3.861 7.197 1.00 98.44 104 LEU A N 1
ATOM 819 C CA . LEU A 1 104 ? 1.531 -4.649 6.242 1.00 98.44 104 LEU A CA 1
ATOM 820 C C . LEU A 1 104 ? 1.851 -6.142 6.346 1.00 98.44 104 LEU A C 1
ATOM 822 O O . LEU A 1 104 ? 0.941 -6.954 6.204 1.00 98.44 104 LEU A O 1
ATOM 826 N N . LEU A 1 105 ? 3.108 -6.515 6.603 1.00 98.31 105 LEU A N 1
ATOM 827 C CA . LEU A 1 105 ? 3.481 -7.912 6.846 1.00 98.31 105 LEU A CA 1
ATOM 828 C C . LEU A 1 105 ? 2.883 -8.432 8.159 1.00 98.31 105 LEU A C 1
ATOM 830 O O . LEU A 1 105 ? 2.439 -9.576 8.210 1.00 98.31 105 LEU A O 1
ATOM 834 N N . GLU A 1 106 ? 2.823 -7.593 9.195 1.00 98.31 106 GLU A N 1
ATOM 835 C CA . GLU A 1 106 ? 2.145 -7.925 10.452 1.00 98.31 106 GLU A CA 1
ATOM 836 C C . GLU A 1 106 ? 0.619 -8.001 10.278 1.00 98.31 106 GLU A C 1
ATOM 838 O O . GLU A 1 106 ? -0.016 -8.939 10.759 1.00 98.31 106 GLU A O 1
ATOM 843 N N . ALA A 1 107 ? 0.019 -7.047 9.559 1.00 98.19 107 ALA A N 1
ATOM 844 C CA . ALA A 1 107 ? -1.423 -7.005 9.323 1.00 98.19 107 ALA A CA 1
ATOM 845 C C . ALA A 1 107 ? -1.915 -8.159 8.434 1.00 98.19 107 ALA A C 1
ATOM 847 O O . ALA A 1 107 ? -3.026 -8.657 8.635 1.00 98.19 107 ALA A O 1
ATOM 848 N N . TYR A 1 108 ? -1.106 -8.590 7.466 1.00 98.38 108 TYR A N 1
ATOM 849 C CA . TYR A 1 108 ? -1.458 -9.611 6.480 1.00 98.38 108 TYR A CA 1
ATOM 850 C C . TYR A 1 108 ? -0.434 -10.759 6.482 1.00 98.38 108 TYR A C 1
ATOM 852 O O . TYR A 1 108 ? 0.286 -10.948 5.500 1.00 98.38 108 TYR A O 1
ATOM 860 N N . PRO A 1 109 ? -0.379 -11.581 7.549 1.00 98.12 109 PRO A N 1
ATOM 861 C CA . PRO A 1 109 ? 0.655 -12.610 7.711 1.00 98.12 109 PRO A CA 1
ATOM 862 C C . PRO A 1 109 ? 0.579 -13.737 6.668 1.00 98.12 109 PRO A C 1
ATOM 864 O O . PRO A 1 109 ? 1.547 -14.468 6.472 1.00 98.12 109 PRO A O 1
ATOM 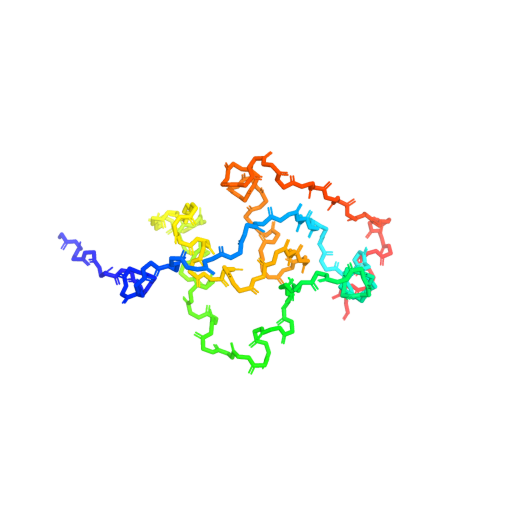867 N N . ASN A 1 110 ? -0.564 -13.882 5.991 1.00 98.12 110 ASN A N 1
ATOM 868 C CA . ASN A 1 110 ? -0.761 -14.859 4.919 1.00 98.12 110 ASN A CA 1
ATOM 869 C C . ASN A 1 110 ? -0.402 -14.308 3.527 1.00 98.12 110 ASN A C 1
ATOM 871 O O . ASN A 1 110 ? -0.336 -15.081 2.567 1.00 98.12 110 ASN A O 1
ATOM 875 N N . ALA A 1 111 ? -0.178 -12.995 3.395 1.00 98.56 111 ALA A N 1
ATOM 876 C CA . ALA A 1 111 ? 0.185 -12.386 2.124 1.00 98.56 111 ALA A CA 1
ATOM 877 C C . ALA A 1 111 ? 1.610 -12.786 1.729 1.00 98.56 111 ALA A C 1
ATOM 879 O O . ALA A 1 111 ? 2.546 -12.764 2.530 1.00 98.56 111 ALA A O 1
ATOM 880 N N . LYS A 1 112 ? 1.809 -13.104 0.452 1.00 98.62 112 LYS A N 1
ATOM 881 C CA . LYS A 1 112 ? 3.148 -13.343 -0.091 1.00 98.62 112 LYS A CA 1
ATOM 882 C C . LYS A 1 112 ? 3.851 -12.011 -0.317 1.00 98.62 112 LYS A C 1
ATOM 884 O O . LYS A 1 112 ? 3.297 -11.111 -0.946 1.00 98.62 112 LYS A O 1
ATOM 889 N N . ALA A 1 113 ? 5.099 -11.912 0.123 1.00 98.06 113 ALA A N 1
ATOM 890 C CA . ALA A 1 113 ? 5.925 -10.730 -0.081 1.00 98.06 113 ALA A CA 1
ATOM 891 C C . ALA A 1 113 ? 6.874 -10.909 -1.275 1.00 98.06 113 ALA A C 1
ATOM 893 O O . ALA A 1 113 ? 7.550 -11.930 -1.403 1.00 98.06 113 ALA A O 1
ATOM 894 N N . ILE A 1 114 ? 6.953 -9.896 -2.138 1.00 98.38 114 ILE A N 1
ATOM 895 C CA . ILE A 1 114 ? 7.903 -9.815 -3.250 1.00 98.38 114 ILE A CA 1
ATOM 896 C C . ILE A 1 114 ? 8.688 -8.515 -3.109 1.00 98.38 114 ILE A C 1
ATOM 898 O O . ILE A 1 114 ? 8.114 -7.429 -3.147 1.00 98.38 114 ILE A O 1
ATOM 902 N N . LEU A 1 115 ? 10.012 -8.610 -3.014 1.00 97.69 115 LEU A N 1
ATOM 903 C CA . LEU A 1 115 ? 10.897 -7.450 -3.040 1.00 97.69 115 LEU A CA 1
ATOM 904 C C . LEU A 1 115 ? 11.558 -7.343 -4.417 1.00 97.69 115 LEU A C 1
ATOM 906 O O . LEU A 1 115 ? 12.469 -8.106 -4.734 1.00 97.69 115 LEU A O 1
ATOM 910 N N . THR A 1 116 ? 11.109 -6.399 -5.245 1.00 97.38 116 THR A N 1
ATOM 911 C CA . THR A 1 116 ? 11.810 -6.087 -6.495 1.00 97.38 116 THR A CA 1
ATOM 912 C C . THR A 1 116 ? 13.010 -5.196 -6.214 1.00 97.38 116 THR A C 1
ATOM 914 O O . THR A 1 116 ? 12.898 -4.168 -5.545 1.00 97.38 116 THR A O 1
ATOM 917 N N . THR A 1 117 ? 14.165 -5.581 -6.748 1.00 96.31 117 THR A N 1
ATOM 918 C CA . THR A 1 117 ? 15.429 -4.868 -6.562 1.00 96.31 117 THR A CA 1
ATOM 919 C C . THR A 1 117 ? 16.009 -4.438 -7.904 1.00 96.31 117 THR A C 1
ATOM 921 O O . THR A 1 117 ? 15.614 -4.905 -8.975 1.00 96.31 117 THR A O 1
ATOM 924 N N . ARG A 1 118 ? 16.939 -3.488 -7.853 1.00 96.44 118 ARG A N 1
ATOM 925 C CA . ARG A 1 118 ? 17.701 -3.009 -9.003 1.00 96.44 118 ARG A CA 1
ATOM 926 C C . ARG A 1 118 ? 19.074 -2.578 -8.514 1.00 96.44 118 ARG A C 1
ATOM 928 O O . ARG A 1 118 ? 19.212 -2.170 -7.366 1.00 96.44 118 ARG A O 1
ATOM 935 N N . ASP A 1 119 ? 20.062 -2.655 -9.397 1.00 97.75 119 ASP A N 1
ATOM 936 C CA . ASP A 1 119 ? 21.351 -1.998 -9.189 1.00 97.75 119 ASP A CA 1
ATOM 937 C C . ASP A 1 119 ? 21.155 -0.531 -8.763 1.00 97.75 119 ASP A C 1
ATOM 939 O O . ASP A 1 119 ? 20.350 0.183 -9.370 1.00 97.75 119 ASP A O 1
ATOM 943 N N . VAL A 1 120 ? 21.860 -0.110 -7.709 1.00 96.69 120 VAL A N 1
ATOM 944 C CA . VAL A 1 120 ? 21.616 1.167 -7.018 1.00 96.69 120 VAL A CA 1
ATOM 945 C C . VAL A 1 120 ? 21.894 2.359 -7.929 1.00 96.69 120 VAL A C 1
ATOM 947 O O . VAL A 1 120 ? 21.079 3.279 -7.986 1.00 96.69 120 VAL A O 1
ATOM 950 N N . GLU A 1 121 ? 22.976 2.322 -8.708 1.00 97.19 121 GLU A N 1
ATOM 951 C CA . GLU A 1 121 ? 23.334 3.411 -9.623 1.00 97.19 121 GLU A CA 1
ATOM 952 C C . GLU A 1 121 ? 22.311 3.544 -10.755 1.00 97.19 121 GLU A C 1
ATOM 954 O O . GLU A 1 121 ? 21.823 4.637 -11.056 1.00 97.19 121 GLU A O 1
ATOM 959 N N . LYS A 1 122 ? 21.894 2.418 -11.347 1.00 97.25 122 LYS A N 1
ATOM 960 C CA . LYS A 1 122 ? 20.835 2.406 -12.370 1.00 97.25 122 LYS A CA 1
ATOM 961 C C . LYS A 1 122 ? 19.477 2.826 -11.813 1.00 97.25 122 LYS A C 1
ATOM 963 O O . LYS A 1 122 ? 18.676 3.419 -12.539 1.00 97.25 122 LYS A O 1
ATOM 968 N N . TRP A 1 123 ? 19.186 2.482 -10.561 1.00 96.31 123 TRP A N 1
ATOM 969 C CA . TRP A 1 123 ? 17.975 2.912 -9.871 1.00 96.31 123 TRP A CA 1
ATOM 970 C C . TRP A 1 123 ? 17.977 4.425 -9.662 1.00 96.31 123 TRP A C 1
ATOM 972 O O . TRP A 1 123 ? 17.040 5.085 -10.112 1.00 96.31 123 TRP A O 1
ATOM 982 N N . LEU A 1 124 ? 19.053 4.972 -9.090 1.00 95.88 124 LEU A N 1
ATOM 983 C CA . LEU A 1 124 ? 19.208 6.402 -8.841 1.00 95.88 124 LEU A CA 1
ATOM 984 C C . LEU A 1 124 ? 19.152 7.210 -10.139 1.00 95.88 124 LEU A C 1
ATOM 986 O O . LEU A 1 124 ? 18.458 8.222 -10.204 1.00 95.88 124 LEU A O 1
ATOM 990 N N . PHE A 1 125 ? 19.819 6.741 -11.198 1.00 96.56 125 PHE A N 1
ATOM 991 C CA . PHE A 1 125 ? 19.724 7.358 -12.521 1.00 96.56 125 PHE A CA 1
ATOM 992 C C . PHE A 1 125 ? 18.276 7.428 -13.023 1.00 96.56 125 PHE A C 1
ATOM 994 O O . PHE A 1 125 ? 17.890 8.415 -13.634 1.00 96.56 125 PHE A O 1
ATOM 1001 N N . SER A 1 126 ? 17.457 6.411 -12.738 1.00 95.50 126 SER A N 1
ATOM 1002 C CA . SER A 1 126 ? 16.058 6.368 -13.169 1.00 95.50 126 SER A CA 1
ATOM 1003 C C . SER A 1 126 ? 15.082 7.139 -12.268 1.00 95.50 126 SER A C 1
ATOM 1005 O O . SER A 1 126 ? 13.906 7.210 -12.634 1.00 95.50 126 SER A O 1
ATOM 1007 N N . MET A 1 127 ? 15.517 7.612 -11.097 1.00 91.75 127 MET A N 1
ATOM 1008 C CA . MET A 1 127 ? 14.723 8.444 -10.180 1.00 91.75 127 MET A CA 1
ATOM 1009 C C . MET A 1 127 ? 14.790 9.939 -10.528 1.00 91.75 127 MET A C 1
ATOM 1011 O O . MET A 1 127 ? 13.966 10.700 -10.026 1.00 91.75 127 MET A O 1
ATOM 1015 N N . LYS A 1 128 ? 15.776 10.340 -11.338 1.00 79.38 128 LYS A N 1
ATOM 1016 C CA . LYS A 1 128 ? 15.916 11.687 -11.906 1.00 79.38 128 LYS A CA 1
ATOM 1017 C C . LYS A 1 128 ? 14.922 11.893 -13.043 1.00 79.38 128 LYS A C 1
ATOM 1019 O O . LYS A 1 128 ? 14.453 13.041 -13.173 1.00 79.38 128 LYS A O 1
#